Protein AF-A0A212KU08-F1 (afdb_monomer_lite)

pLDDT: mean 84.68, std 12.52, range [40.22, 94.0]

Sequence (65 aa):
MAQELPIGSGEIESAHRTVIQRRLKISGAWWLPETAKKMLALRCMRANGEWEKYWEELEIEQNAA

Foldseek 3Di:
DPPPDCPDDPVVVVCCCPQQCVPQVDPPDDDDPVRSVVSSVQSVCVVVVVNVVVVVVVVVVVVVD

Secondary structure (DSSP, 8-state):
------TT-HHHHHHIIIIIIHHHSSTT----HHHHHHHHHHHHHHHTT-HHHHHHHHHHHHH--

Radius of gyration: 15.6 Å; chains: 1; bounding box: 36×25×48 Å

Structure (mmCIF, N/CA/C/O backbone):
data_AF-A0A212KU08-F1
#
_entry.id   AF-A0A212KU08-F1
#
loop_
_atom_site.group_PDB
_atom_site.id
_atom_site.type_symbol
_atom_site.label_atom_id
_atom_site.label_alt_id
_atom_site.label_comp_id
_atom_site.label_asym_id
_atom_site.label_entity_id
_atom_site.label_seq_id
_atom_site.pdbx_PDB_ins_code
_atom_site.Cartn_x
_atom_site.Cartn_y
_atom_site.Cartn_z
_atom_site.occupancy
_atom_site.B_iso_or_equiv
_atom_site.auth_seq_id
_atom_site.auth_comp_id
_atom_site.auth_asym_id
_atom_site.auth_atom_id
_atom_site.pdbx_PDB_model_num
ATOM 1 N N . MET A 1 1 ? -21.928 -1.340 -25.674 1.00 40.22 1 MET A N 1
ATOM 2 C CA . MET A 1 1 ? -21.177 -0.144 -25.248 1.00 40.22 1 MET A CA 1
ATOM 3 C C . MET A 1 1 ? -19.993 -0.630 -24.437 1.00 40.22 1 MET A C 1
ATOM 5 O O . MET A 1 1 ? -20.194 -1.134 -23.339 1.00 40.22 1 MET A O 1
ATOM 9 N N . ALA A 1 2 ? -18.800 -0.630 -25.034 1.00 48.59 2 ALA A N 1
ATOM 10 C CA . ALA A 1 2 ? -17.574 -0.905 -24.298 1.00 48.59 2 ALA A CA 1
ATOM 11 C C . ALA A 1 2 ? -17.382 0.274 -23.343 1.00 48.59 2 ALA A C 1
ATOM 13 O O . ALA A 1 2 ? -17.308 1.411 -23.794 1.00 48.59 2 ALA A O 1
ATOM 14 N N . GLN A 1 3 ? -17.442 0.018 -22.040 1.00 58.25 3 GLN A N 1
ATOM 15 C CA . GLN A 1 3 ? -17.184 1.051 -21.047 1.00 58.25 3 GLN A CA 1
ATOM 16 C C . GLN A 1 3 ? -15.739 1.504 -21.272 1.00 58.25 3 GLN A C 1
ATOM 18 O O . GLN A 1 3 ? -14.837 0.671 -21.199 1.00 58.25 3 GLN A O 1
ATOM 23 N N . GLU A 1 4 ? -15.537 2.784 -21.593 1.00 60.91 4 GLU A N 1
ATOM 24 C CA . GLU A 1 4 ? -14.237 3.458 -21.740 1.00 60.91 4 GLU A CA 1
ATOM 25 C C . GLU A 1 4 ? -13.526 3.564 -20.381 1.00 60.91 4 GLU A C 1
ATOM 27 O O . GLU A 1 4 ? -13.071 4.618 -19.948 1.00 60.91 4 GLU A O 1
ATOM 32 N N . LEU A 1 5 ? -13.477 2.455 -19.649 1.00 63.22 5 LEU A N 1
ATOM 33 C CA . LEU A 1 5 ? -12.649 2.327 -18.476 1.00 63.22 5 LEU A CA 1
ATOM 34 C C . LEU A 1 5 ? -11.206 2.345 -18.986 1.00 63.22 5 LEU A C 1
ATOM 36 O O . LEU A 1 5 ? -10.894 1.599 -19.920 1.00 63.22 5 LEU A O 1
ATOM 40 N N . PRO A 1 6 ? -10.321 3.176 -18.417 1.00 57.47 6 PRO A N 1
ATOM 41 C CA . PRO A 1 6 ? -8.909 3.183 -18.768 1.00 57.47 6 PRO A CA 1
ATOM 42 C C . PRO A 1 6 ? -8.250 1.886 -18.278 1.00 57.47 6 PRO A C 1
ATOM 44 O O . PRO A 1 6 ? -7.544 1.848 -17.271 1.00 57.47 6 PRO A O 1
ATOM 47 N N . ILE A 1 7 ? -8.505 0.783 -18.980 1.00 61.62 7 ILE A N 1
ATOM 48 C CA . ILE A 1 7 ? -7.863 -0.504 -18.750 1.00 61.62 7 ILE A CA 1
ATOM 49 C C . ILE A 1 7 ? -6.504 -0.420 -19.443 1.00 61.62 7 ILE A C 1
ATOM 51 O O . ILE A 1 7 ? -6.389 -0.650 -20.643 1.00 61.62 7 ILE A O 1
ATOM 55 N N . GLY A 1 8 ? -5.487 -0.015 -18.683 1.00 62.38 8 GLY A N 1
ATOM 56 C CA . GLY A 1 8 ? -4.129 0.181 -19.197 1.00 62.38 8 GLY A CA 1
ATOM 57 C C . GLY A 1 8 ? -3.814 1.612 -19.644 1.00 62.38 8 GLY A C 1
ATOM 58 O O . GLY A 1 8 ? -3.115 1.796 -20.635 1.00 62.38 8 GLY A O 1
ATOM 59 N N . SER A 1 9 ? -4.302 2.641 -18.935 1.00 73.56 9 SER A N 1
ATOM 60 C CA . SER A 1 9 ? -3.722 3.983 -19.090 1.00 73.56 9 SER A CA 1
ATOM 61 C C . SER A 1 9 ? -2.352 4.060 -18.408 1.00 73.56 9 SER A C 1
ATOM 63 O O . SER A 1 9 ? -2.097 3.389 -17.402 1.00 73.56 9 SER A O 1
ATOM 65 N N . GLY A 1 10 ? -1.469 4.925 -18.916 1.00 80.25 10 GLY A N 1
ATOM 66 C CA . GLY A 1 10 ? -0.149 5.151 -18.314 1.00 80.25 10 GLY A CA 1
ATOM 67 C C . GLY A 1 10 ? -0.218 5.593 -16.844 1.00 80.25 10 GLY A C 1
ATOM 68 O O . GLY A 1 10 ? 0.699 5.325 -16.071 1.00 80.25 10 GLY A O 1
ATOM 69 N N . GLU A 1 11 ? -1.329 6.203 -16.427 1.00 83.44 11 GLU A N 1
ATOM 70 C CA . GLU A 1 11 ? -1.590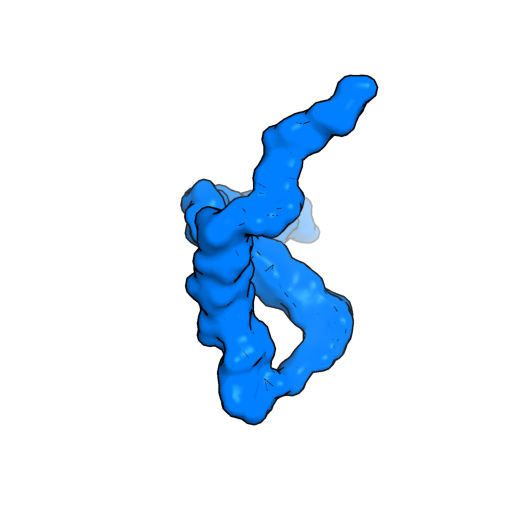 6.573 -15.034 1.00 83.44 11 GLU A CA 1
ATOM 71 C C . GLU A 1 11 ? -1.781 5.341 -14.141 1.00 83.44 11 GLU A C 1
ATOM 73 O O . GLU A 1 11 ? -1.161 5.253 -13.080 1.00 83.44 11 GLU A O 1
ATOM 78 N N . ILE A 1 12 ? -2.559 4.348 -14.590 1.00 84.38 12 ILE A N 1
ATOM 79 C CA . ILE A 1 12 ? -2.763 3.091 -13.854 1.00 84.38 12 ILE A CA 1
ATOM 80 C C . ILE A 1 12 ? -1.454 2.300 -13.766 1.00 84.38 12 ILE A C 1
ATOM 82 O O . ILE A 1 12 ? -1.098 1.790 -12.700 1.00 84.38 12 ILE A O 1
ATOM 86 N N . GLU A 1 13 ? -0.682 2.240 -14.852 1.00 86.31 13 GLU A N 1
ATOM 87 C CA . GLU A 1 13 ? 0.626 1.576 -14.854 1.00 86.31 13 GLU A CA 1
ATOM 88 C C . GLU A 1 13 ? 1.643 2.280 -13.940 1.00 86.31 13 GLU A C 1
ATOM 90 O O . GLU A 1 13 ? 2.418 1.624 -13.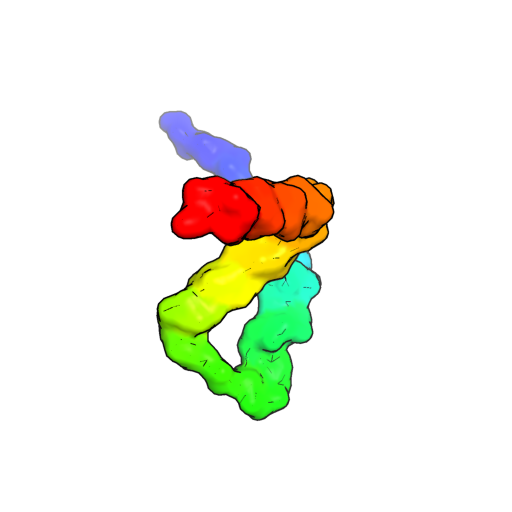231 1.00 86.31 13 GLU A O 1
ATOM 95 N N . SER A 1 14 ? 1.622 3.616 -13.916 1.00 86.69 14 SER A N 1
ATOM 96 C CA . SER A 1 14 ? 2.444 4.436 -13.025 1.00 86.69 14 SER A CA 1
ATOM 97 C C . SER A 1 14 ? 2.065 4.229 -11.555 1.00 86.69 14 SER A C 1
ATOM 99 O O . SER A 1 14 ? 2.941 3.994 -10.714 1.00 86.69 14 SER A O 1
ATOM 101 N N . ALA A 1 15 ? 0.768 4.214 -11.235 1.00 87.75 15 ALA A N 1
ATOM 102 C CA . ALA A 1 15 ? 0.269 3.920 -9.893 1.00 87.75 15 ALA A CA 1
ATOM 103 C C . ALA A 1 15 ? 0.666 2.504 -9.443 1.00 87.75 15 ALA A C 1
ATOM 105 O O . ALA A 1 15 ? 1.191 2.319 -8.343 1.00 87.75 15 ALA A O 1
ATOM 106 N N . HIS A 1 16 ? 0.532 1.499 -10.313 1.00 87.38 16 HIS A N 1
ATOM 107 C CA . HIS A 1 16 ? 0.978 0.137 -10.020 1.00 87.38 16 HIS A CA 1
ATOM 108 C C . HIS A 1 16 ? 2.486 0.076 -9.702 1.00 87.38 16 HIS A C 1
ATOM 110 O O . HIS A 1 16 ? 2.907 -0.597 -8.753 1.00 87.38 16 HIS A O 1
ATOM 116 N N . ARG A 1 17 ? 3.321 0.818 -10.440 1.00 88.75 17 ARG A N 1
ATOM 117 C CA . ARG A 1 17 ? 4.772 0.888 -10.203 1.00 88.75 17 ARG A CA 1
ATOM 118 C C . ARG A 1 17 ? 5.122 1.592 -8.887 1.00 88.75 17 ARG A C 1
ATOM 120 O O . ARG A 1 17 ? 5.986 1.126 -8.145 1.00 88.75 17 ARG A O 1
ATOM 127 N N . THR A 1 18 ? 4.466 2.705 -8.584 1.00 90.19 18 THR A N 1
ATOM 128 C CA . THR A 1 18 ? 4.830 3.569 -7.448 1.00 90.19 18 THR A CA 1
ATOM 129 C C . THR A 1 18 ? 4.206 3.124 -6.125 1.00 90.19 18 THR A C 1
ATOM 131 O O . THR A 1 18 ? 4.873 3.170 -5.086 1.00 90.19 18 THR A O 1
ATOM 134 N N . VAL A 1 19 ? 2.961 2.643 -6.142 1.00 90.88 19 VAL A N 1
ATOM 135 C CA . VAL A 1 19 ? 2.225 2.240 -4.935 1.00 90.88 19 VAL A CA 1
ATOM 136 C C . VAL A 1 19 ? 2.552 0.797 -4.550 1.00 90.88 19 VAL A C 1
ATOM 138 O O . VAL A 1 19 ? 2.933 0.549 -3.398 1.00 90.88 19 VAL A O 1
ATOM 141 N N . ILE A 1 20 ? 2.463 -0.132 -5.513 1.00 90.94 20 ILE A N 1
ATOM 142 C CA . ILE A 1 20 ? 2.575 -1.579 -5.274 1.00 90.94 20 ILE A CA 1
ATOM 143 C C . ILE A 1 20 ? 4.019 -2.068 -5.407 1.00 90.94 20 ILE A C 1
ATOM 145 O O . ILE A 1 20 ? 4.594 -2.587 -4.443 1.00 90.94 20 ILE A O 1
ATOM 149 N N . GLN A 1 21 ? 4.637 -1.888 -6.582 1.00 91.38 21 GLN A N 1
ATOM 150 C CA . GLN A 1 21 ? 5.952 -2.486 -6.859 1.00 91.38 21 GLN A CA 1
ATOM 151 C C . GLN A 1 21 ? 7.038 -1.971 -5.911 1.00 91.38 21 GLN A C 1
ATOM 153 O O . GLN A 1 21 ? 7.898 -2.749 -5.507 1.00 91.38 21 GLN A O 1
ATOM 158 N N . ARG A 1 22 ? 6.946 -0.710 -5.464 1.00 90.12 22 ARG A N 1
ATOM 159 C CA . ARG A 1 22 ? 7.890 -0.106 -4.510 1.00 90.12 22 ARG A CA 1
ATOM 160 C C . ARG A 1 22 ? 8.075 -0.909 -3.215 1.00 90.12 22 ARG A C 1
ATOM 162 O O . ARG A 1 22 ? 9.118 -0.779 -2.583 1.00 90.12 22 ARG A O 1
ATOM 169 N N . ARG A 1 23 ? 7.090 -1.719 -2.805 1.00 89.75 23 ARG A N 1
ATOM 170 C CA . ARG A 1 23 ? 7.184 -2.558 -1.597 1.00 89.75 23 ARG A CA 1
ATOM 171 C C . ARG A 1 23 ? 7.184 -4.054 -1.887 1.00 89.75 23 ARG A C 1
ATOM 173 O O . ARG A 1 23 ? 7.897 -4.782 -1.196 1.00 89.75 23 ARG A O 1
ATOM 180 N N . LEU A 1 24 ? 6.379 -4.503 -2.852 1.00 90.94 24 LEU A N 1
ATOM 181 C CA . LEU A 1 24 ? 6.215 -5.930 -3.139 1.00 90.94 24 LEU A CA 1
ATOM 182 C C . LEU A 1 24 ? 7.304 -6.476 -4.074 1.00 90.94 24 LEU A C 1
ATOM 184 O O . LEU A 1 24 ? 7.627 -7.655 -3.978 1.00 90.94 24 LEU A O 1
ATOM 188 N N . LYS A 1 25 ? 7.889 -5.635 -4.938 1.00 90.12 25 LYS A N 1
ATOM 189 C CA . LYS A 1 25 ? 8.860 -6.022 -5.975 1.00 90.12 25 LYS A CA 1
ATOM 190 C C . LYS A 1 25 ? 10.262 -5.477 -5.671 1.00 90.12 25 LYS A C 1
ATOM 192 O O . LYS A 1 25 ? 10.912 -4.882 -6.527 1.00 90.12 25 LYS A O 1
ATOM 197 N N . ILE A 1 26 ? 10.707 -5.644 -4.429 1.00 91.44 26 ILE A N 1
ATOM 198 C CA . ILE A 1 26 ? 12.084 -5.339 -4.017 1.00 91.44 26 ILE A CA 1
ATOM 199 C C . ILE A 1 26 ? 12.922 -6.619 -4.032 1.00 91.44 26 ILE A C 1
ATOM 201 O O . ILE A 1 26 ? 12.395 -7.714 -3.826 1.00 91.44 26 ILE A O 1
ATOM 205 N N . SER A 1 27 ? 14.226 -6.487 -4.265 1.00 91.69 27 SER A N 1
ATOM 206 C CA . SER A 1 27 ? 15.145 -7.626 -4.246 1.00 91.69 27 SER A CA 1
ATOM 207 C C . SER A 1 27 ? 15.099 -8.341 -2.896 1.00 91.69 27 SER A C 1
ATOM 209 O O . SER A 1 27 ? 15.183 -7.703 -1.849 1.00 91.69 27 SER A O 1
ATOM 211 N N . GLY A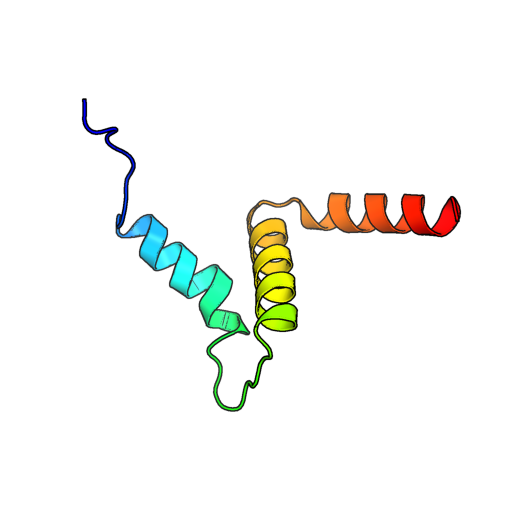 1 28 ? 14.954 -9.667 -2.923 1.00 91.00 28 GLY A N 1
ATOM 212 C CA . GLY A 1 28 ? 14.909 -10.494 -1.715 1.00 91.00 28 GLY A CA 1
ATOM 213 C C . GLY A 1 28 ? 13.568 -10.504 -0.975 1.00 91.00 28 GLY A C 1
ATOM 214 O O . GLY A 1 28 ? 13.479 -11.139 0.072 1.00 91.00 28 GLY A O 1
ATOM 215 N N . ALA A 1 29 ? 12.521 -9.847 -1.486 1.00 89.19 29 ALA A N 1
ATOM 216 C CA . ALA A 1 29 ? 11.185 -9.999 -0.920 1.00 89.19 29 ALA A CA 1
ATOM 217 C C . ALA A 1 29 ? 10.533 -11.314 -1.365 1.00 89.19 29 ALA A C 1
ATOM 219 O O . ALA A 1 29 ? 10.479 -11.626 -2.554 1.00 89.19 29 ALA A O 1
ATOM 220 N N . TRP A 1 30 ? 9.982 -12.036 -0.393 1.00 89.81 30 TRP A N 1
ATOM 221 C CA . TRP A 1 30 ? 9.222 -13.264 -0.587 1.00 89.81 30 TRP A CA 1
ATOM 222 C C . TRP A 1 30 ? 7.857 -13.101 0.066 1.00 89.81 30 TRP A C 1
ATOM 224 O O . TRP A 1 30 ? 7.757 -12.596 1.185 1.00 89.81 30 TRP A O 1
ATOM 234 N N . TRP A 1 31 ? 6.806 -13.519 -0.634 1.00 89.62 31 TRP A N 1
ATOM 235 C CA . TRP A 1 31 ? 5.434 -13.371 -0.164 1.00 89.62 31 TRP A CA 1
ATOM 236 C C . TRP A 1 31 ? 4.633 -14.632 -0.445 1.00 89.62 31 TRP A C 1
ATOM 238 O O . TRP A 1 31 ? 4.764 -15.235 -1.510 1.00 89.62 31 TRP A O 1
ATOM 248 N N . LEU A 1 32 ? 3.750 -14.977 0.487 1.00 93.75 32 LEU A N 1
ATOM 249 C CA . LEU A 1 32 ? 2.656 -15.900 0.218 1.00 93.75 32 LEU A CA 1
ATOM 250 C C . LEU A 1 32 ? 1.511 -15.109 -0.433 1.00 93.75 32 LEU A C 1
ATOM 252 O O . LEU A 1 32 ? 1.347 -13.926 -0.120 1.00 93.75 32 LEU A O 1
ATOM 256 N N . PRO A 1 33 ? 0.685 -15.716 -1.301 1.00 90.50 33 PRO A N 1
ATOM 257 C CA . PRO A 1 33 ? -0.425 -15.010 -1.948 1.00 90.50 33 PRO A CA 1
ATOM 258 C C . PRO A 1 33 ? -1.363 -14.304 -0.953 1.00 90.50 33 PRO A C 1
ATOM 260 O O . PRO A 1 33 ? -1.793 -13.173 -1.182 1.00 90.50 33 PRO A O 1
ATOM 263 N N . GLU A 1 34 ? -1.621 -14.938 0.191 1.00 90.19 34 GLU A N 1
ATOM 264 C CA . GLU A 1 34 ? -2.445 -14.389 1.271 1.00 90.19 34 GLU A CA 1
ATOM 265 C C . GLU A 1 34 ? -1.839 -13.132 1.921 1.00 90.19 34 GLU A C 1
ATOM 267 O O . GLU A 1 34 ? -2.548 -12.148 2.152 1.00 90.19 34 GLU A O 1
ATOM 272 N N . THR A 1 35 ? -0.526 -13.116 2.174 1.00 90.62 35 THR A N 1
ATOM 273 C CA . THR A 1 35 ? 0.158 -11.978 2.802 1.00 90.62 35 THR A CA 1
ATOM 274 C C . THR A 1 35 ? 0.409 -10.864 1.794 1.00 90.62 35 THR A C 1
ATOM 276 O O . THR A 1 35 ? 0.260 -9.689 2.132 1.00 90.62 35 THR A O 1
ATOM 279 N N . ALA A 1 36 ? 0.686 -11.215 0.535 1.00 92.38 36 ALA A N 1
ATOM 280 C CA . ALA A 1 36 ? 0.797 -10.272 -0.571 1.00 92.38 36 ALA A CA 1
ATOM 281 C C . ALA A 1 36 ? -0.504 -9.484 -0.771 1.00 92.38 36 ALA A C 1
ATOM 283 O O . ALA A 1 36 ? -0.460 -8.262 -0.900 1.00 92.38 36 ALA A O 1
ATOM 284 N N . LYS A 1 37 ? -1.665 -10.157 -0.736 1.00 92.81 37 LYS A N 1
ATOM 285 C CA . LYS A 1 37 ? -2.977 -9.505 -0.870 1.00 92.81 37 LYS A CA 1
ATOM 286 C C . LYS A 1 37 ? -3.244 -8.507 0.260 1.00 92.81 37 LYS A C 1
ATOM 288 O O . LYS A 1 37 ? -3.702 -7.398 -0.005 1.00 92.81 37 LYS A O 1
ATOM 293 N N . LYS A 1 38 ? -2.924 -8.865 1.508 1.00 92.38 38 LYS A N 1
ATOM 294 C CA . LYS A 1 38 ? -3.054 -7.954 2.661 1.00 92.38 38 LYS A CA 1
ATOM 295 C C . LYS A 1 38 ? -2.126 -6.743 2.524 1.00 92.38 38 LYS A C 1
ATOM 297 O O . LYS A 1 38 ? -2.560 -5.608 2.688 1.00 92.38 38 LYS A O 1
ATOM 302 N N . MET A 1 39 ? -0.866 -6.970 2.148 1.00 92.44 39 MET A N 1
ATOM 303 C CA . MET A 1 39 ? 0.100 -5.892 1.916 1.00 92.44 39 MET A CA 1
ATOM 304 C C . MET A 1 39 ? -0.344 -4.958 0.782 1.00 92.44 39 MET A C 1
ATOM 306 O O . MET A 1 39 ? -0.207 -3.744 0.902 1.00 92.44 39 MET A O 1
ATOM 310 N N . LEU A 1 40 ? -0.902 -5.507 -0.300 1.00 93.06 40 LEU A N 1
ATOM 311 C CA . LEU A 1 40 ? -1.478 -4.735 -1.400 1.00 93.06 40 LEU A CA 1
ATOM 312 C C . LEU A 1 40 ? -2.576 -3.789 -0.894 1.00 93.06 40 LEU A C 1
ATOM 314 O O . LEU A 1 40 ? -2.498 -2.590 -1.150 1.00 93.06 40 LEU A O 1
ATOM 318 N N . ALA A 1 41 ? -3.542 -4.313 -0.131 1.00 92.00 41 ALA A N 1
ATOM 319 C CA . ALA A 1 41 ? -4.642 -3.527 0.424 1.00 92.00 41 ALA A CA 1
ATOM 320 C C . ALA A 1 41 ? -4.136 -2.365 1.295 1.00 92.00 41 ALA A C 1
ATOM 322 O O . ALA A 1 41 ? -4.520 -1.222 1.065 1.00 92.00 41 ALA A O 1
ATOM 323 N N . LEU A 1 42 ? -3.184 -2.627 2.199 1.00 92.31 42 LEU A N 1
ATOM 324 C CA . LEU A 1 42 ? -2.578 -1.590 3.047 1.00 92.31 42 LEU A CA 1
ATOM 325 C C . LEU A 1 42 ? -1.888 -0.487 2.230 1.00 92.31 42 LEU A C 1
ATOM 327 O O . LEU A 1 42 ? -1.963 0.694 2.567 1.00 92.31 42 LEU A O 1
ATOM 331 N N . ARG A 1 43 ? -1.196 -0.853 1.144 1.00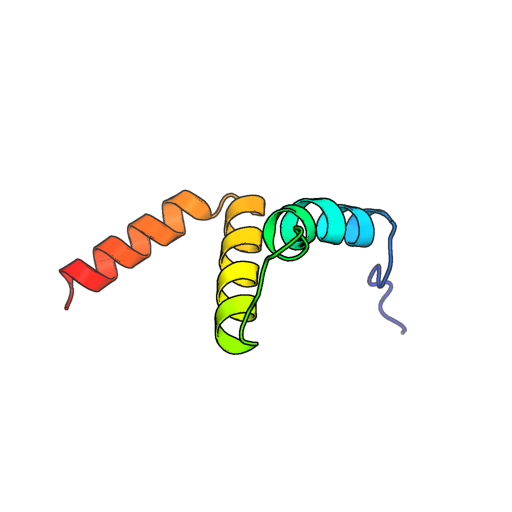 93.56 43 ARG A N 1
ATOM 332 C CA . ARG A 1 43 ? -0.530 0.117 0.259 1.00 93.56 43 ARG A CA 1
ATOM 333 C C . ARG A 1 43 ? -1.539 0.974 -0.503 1.00 93.56 43 ARG A C 1
ATOM 335 O O . ARG A 1 43 ? -1.304 2.174 -0.624 1.00 93.56 43 ARG A O 1
ATOM 342 N N . CYS A 1 44 ? -2.632 0.377 -0.974 1.00 92.19 44 CYS A N 1
ATOM 343 C CA . CYS A 1 44 ? -3.729 1.088 -1.628 1.00 92.19 44 CYS A CA 1
ATOM 344 C C . CYS A 1 44 ? -4.427 2.056 -0.665 1.00 92.19 44 CYS A C 1
ATOM 346 O O . CYS A 1 44 ? -4.492 3.241 -0.966 1.00 92.19 44 CYS A O 1
ATOM 348 N N . MET A 1 45 ? -4.846 1.592 0.517 1.00 93.19 45 MET A N 1
ATOM 349 C CA . ME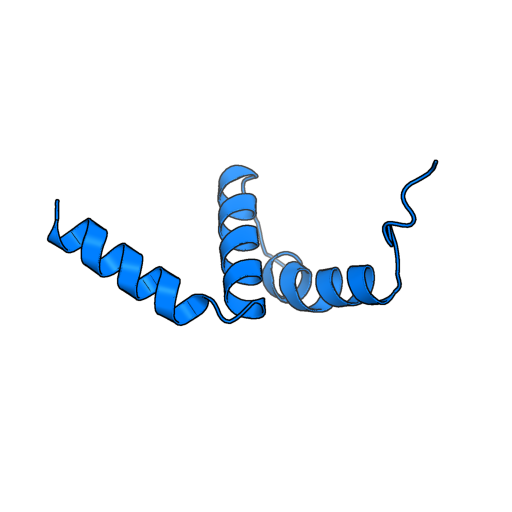T A 1 45 ? -5.486 2.430 1.544 1.00 93.19 45 MET A CA 1
ATOM 350 C C . MET A 1 45 ? -4.612 3.630 1.916 1.00 93.19 45 MET A C 1
ATOM 352 O O . MET A 1 45 ? -5.077 4.765 1.970 1.00 93.19 45 MET A O 1
ATOM 356 N N . ARG A 1 46 ? -3.303 3.403 2.084 1.00 91.38 46 ARG A N 1
ATOM 357 C CA . ARG A 1 46 ? -2.356 4.486 2.357 1.00 91.38 46 ARG A CA 1
ATOM 358 C C . ARG A 1 46 ? -2.257 5.494 1.212 1.00 91.38 46 ARG A C 1
ATOM 360 O O . ARG A 1 46 ? -2.146 6.685 1.478 1.00 91.38 46 ARG A O 1
ATOM 367 N N . ALA A 1 47 ? -2.247 5.038 -0.040 1.00 91.44 47 ALA A N 1
ATOM 368 C CA . ALA A 1 47 ? -2.218 5.932 -1.199 1.00 91.44 47 ALA A CA 1
ATOM 369 C C . ALA A 1 47 ? -3.529 6.719 -1.365 1.00 91.44 47 ALA A C 1
ATOM 371 O O . ALA A 1 47 ? -3.490 7.853 -1.828 1.00 91.44 47 ALA A O 1
ATOM 372 N N . ASN A 1 48 ? -4.652 6.144 -0.929 1.00 91.88 48 ASN A N 1
ATOM 373 C CA . ASN A 1 48 ? -5.967 6.783 -0.928 1.00 91.88 48 ASN A CA 1
ATOM 374 C C . ASN A 1 48 ? -6.170 7.782 0.227 1.00 91.88 48 ASN A C 1
ATOM 376 O O . ASN A 1 48 ? -7.206 8.436 0.276 1.00 91.88 48 ASN A O 1
ATOM 380 N N . GLY A 1 49 ? -5.217 7.906 1.159 1.00 94.00 49 GLY A N 1
ATOM 381 C CA . GLY A 1 49 ? -5.348 8.782 2.330 1.00 94.00 49 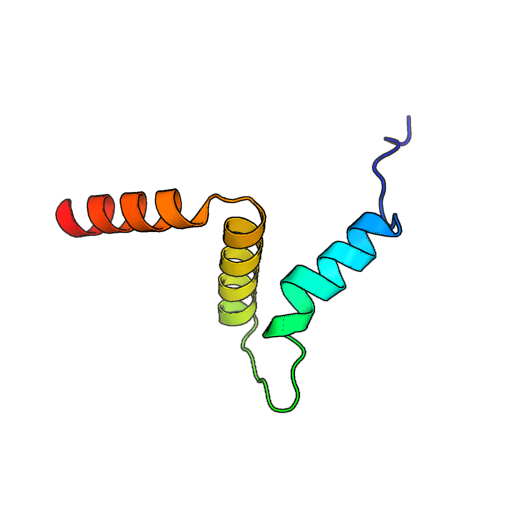GLY A CA 1
ATOM 382 C C . GLY A 1 49 ? -6.210 8.206 3.458 1.00 94.00 49 GLY A C 1
ATOM 383 O O . GLY A 1 49 ? -6.491 8.899 4.424 1.00 94.00 49 GLY A O 1
ATOM 384 N N . GLU A 1 50 ? -6.587 6.929 3.387 1.00 93.06 50 GLU A N 1
ATOM 385 C CA . GLU A 1 50 ? -7.441 6.261 4.384 1.00 93.06 50 GLU A CA 1
ATOM 386 C C . GLU A 1 50 ? -6.633 5.636 5.534 1.00 93.06 50 GLU A C 1
ATOM 388 O O . GLU A 1 50 ? -7.134 4.804 6.286 1.00 93.06 50 GLU A O 1
ATOM 393 N N . TRP A 1 51 ? -5.352 5.994 5.655 1.00 92.62 51 TRP A N 1
ATOM 394 C CA . TRP A 1 51 ? -4.437 5.357 6.600 1.00 92.62 51 TRP A CA 1
ATOM 395 C C . TRP A 1 51 ? -4.846 5.586 8.053 1.00 92.62 51 TRP A C 1
ATOM 397 O O . TRP A 1 51 ? -4.882 4.632 8.817 1.00 92.62 51 TRP A O 1
ATOM 407 N N . GLU A 1 52 ? -5.146 6.831 8.422 1.00 93.44 52 GLU A N 1
ATOM 408 C CA . GLU A 1 52 ? -5.523 7.204 9.793 1.00 93.44 52 GLU A CA 1
ATOM 409 C C . GLU A 1 52 ? -6.840 6.534 10.188 1.00 93.44 52 GLU A C 1
ATOM 411 O O . GLU A 1 52 ? -6.866 5.769 11.150 1.00 93.44 52 GLU A O 1
ATOM 416 N N . LYS A 1 53 ? -7.862 6.669 9.334 1.00 92.31 53 LYS A N 1
ATOM 417 C CA . LYS A 1 53 ? -9.168 6.027 9.504 1.00 92.31 53 LYS A CA 1
ATOM 418 C C . LYS A 1 53 ? -9.067 4.517 9.734 1.00 92.31 53 LYS A C 1
ATOM 420 O O . LYS A 1 53 ? -9.742 3.987 10.607 1.00 92.31 53 LYS A O 1
ATOM 425 N N . TYR A 1 54 ? -8.222 3.821 8.973 1.00 90.38 54 TYR A N 1
ATOM 426 C CA . TYR A 1 54 ? -8.022 2.381 9.140 1.00 90.38 54 TYR A CA 1
ATOM 427 C C . TYR A 1 54 ? -7.514 2.017 10.545 1.00 90.38 54 TYR A C 1
ATOM 429 O O . TYR A 1 54 ? -7.956 1.027 11.122 1.00 90.38 54 TYR A O 1
ATOM 437 N N . TRP A 1 55 ? -6.589 2.802 11.106 1.00 90.44 55 TRP A N 1
ATOM 438 C CA . TRP A 1 55 ? -6.085 2.552 12.460 1.00 90.44 55 TRP A CA 1
ATOM 439 C C . TRP A 1 55 ? -7.112 2.906 13.529 1.00 90.44 55 TRP A C 1
ATOM 441 O O . TRP A 1 55 ? -7.264 2.132 14.467 1.00 90.44 55 TRP A O 1
ATOM 451 N N . GLU A 1 56 ? -7.852 4.001 13.354 1.00 92.75 56 GLU A N 1
ATOM 452 C CA . GLU A 1 56 ? -8.951 4.369 14.254 1.00 92.75 56 GLU A CA 1
ATOM 453 C C . GLU A 1 56 ? -10.019 3.262 14.309 1.00 92.75 56 GLU A C 1
ATOM 455 O O . GLU A 1 56 ? -10.455 2.861 15.387 1.00 92.75 56 GLU A O 1
ATOM 460 N N . GLU A 1 57 ? -10.403 2.701 13.156 1.00 91.44 57 GLU A N 1
ATOM 461 C CA . GLU A 1 57 ? -11.355 1.585 13.075 1.00 91.44 57 GLU A CA 1
ATOM 462 C C . GLU A 1 57 ? -10.827 0.321 13.772 1.00 91.44 57 GLU A C 1
ATOM 464 O O . GLU A 1 57 ? -11.568 -0.328 14.513 1.00 91.44 57 GLU A O 1
ATOM 469 N N . LEU A 1 58 ? -9.542 -0.008 13.598 1.00 89.69 58 LEU A N 1
ATOM 470 C CA . LEU A 1 58 ? -8.916 -1.141 14.287 1.00 89.69 58 LEU A CA 1
ATOM 471 C C . LEU A 1 58 ? -8.835 -0.951 15.805 1.00 89.69 58 LEU A C 1
ATOM 473 O O . LEU A 1 58 ? -8.985 -1.917 16.552 1.00 89.69 58 LEU A O 1
ATOM 477 N N . GLU A 1 59 ? -8.562 0.264 16.279 1.00 87.62 59 GLU A N 1
ATOM 478 C CA . GLU A 1 59 ? -8.545 0.570 17.711 1.00 87.62 59 GLU A CA 1
ATOM 479 C C . GLU A 1 59 ? -9.942 0.417 18.318 1.00 87.62 59 GLU A C 1
ATOM 481 O O . GLU A 1 59 ? -10.084 -0.173 19.389 1.00 87.62 59 GLU A O 1
ATOM 486 N N . ILE A 1 60 ? -10.984 0.879 17.622 1.00 86.00 60 ILE A N 1
ATOM 487 C CA . ILE A 1 60 ? -12.378 0.697 18.043 1.00 86.00 60 ILE A CA 1
ATOM 488 C C . ILE A 1 60 ? -12.739 -0.791 18.101 1.00 86.00 60 ILE A C 1
ATOM 490 O O . ILE A 1 60 ? -13.308 -1.235 19.096 1.00 86.00 60 ILE A O 1
ATOM 494 N N . GLU A 1 61 ? -12.392 -1.568 17.073 1.00 86.38 61 GLU A N 1
ATOM 495 C CA . GLU A 1 61 ? -12.691 -3.003 17.015 1.00 86.38 61 GLU A CA 1
ATOM 496 C C . GLU A 1 61 ? -11.976 -3.788 18.126 1.00 86.38 61 GLU A C 1
ATOM 498 O O . GLU A 1 61 ? -12.588 -4.647 18.756 1.00 86.38 61 GLU A O 1
ATOM 503 N N . GLN A 1 62 ? -10.717 -3.454 18.437 1.00 77.12 62 GLN A N 1
ATOM 504 C CA . GLN A 1 62 ? -9.981 -4.091 19.536 1.00 77.12 62 GLN A CA 1
ATOM 505 C C . GLN A 1 62 ? -10.487 -3.692 20.923 1.00 77.12 62 GLN A C 1
ATOM 507 O O . GLN A 1 62 ? -10.437 -4.506 21.836 1.00 77.12 62 GLN A O 1
ATOM 512 N N . ASN A 1 63 ? -10.968 -2.460 21.094 1.00 77.25 63 ASN A N 1
ATOM 513 C CA . ASN A 1 63 ? -11.532 -2.001 22.365 1.00 77.25 63 ASN A CA 1
ATOM 514 C C . ASN A 1 63 ? -12.961 -2.523 22.605 1.00 77.25 63 ASN A C 1
ATOM 516 O O . ASN A 1 63 ? -13.444 -2.486 23.735 1.00 77.25 63 ASN A O 1
ATOM 520 N N . ALA A 1 64 ? -13.650 -2.957 21.546 1.00 70.69 64 ALA A N 1
ATOM 521 C CA . ALA A 1 64 ? -14.996 -3.523 21.603 1.00 70.69 64 ALA A CA 1
ATOM 522 C C . ALA A 1 64 ? -15.021 -5.053 21.805 1.00 70.69 64 ALA A C 1
ATOM 524 O O . ALA A 1 64 ? -16.100 -5.602 22.045 1.00 70.69 64 ALA A O 1
ATOM 525 N N . ALA A 1 65 ? -13.870 -5.724 21.690 1.00 54.56 65 ALA A N 1
ATOM 526 C CA . ALA A 1 65 ? -13.682 -7.167 21.873 1.00 54.56 65 ALA A CA 1
ATOM 527 C C . ALA A 1 65 ? -13.214 -7.515 23.296 1.00 54.56 65 ALA A C 1
ATOM 529 O O . ALA A 1 65 ? -13.628 -8.590 23.790 1.00 54.56 65 ALA A O 1
#